Protein AF-A0A174ICJ1-F1 (afdb_monomer)

InterPro domains:
  IPR008571 Helicase HerA-like [PTHR42957] (1-60)
  IPR027417 P-loop containing nucleoside triphosphate hydrolase [G3DSA:3.40.50.300] (1-71)

Structure (mmCIF, N/CA/C/O backbone):
data_AF-A0A174ICJ1-F1
#
_entry.id   AF-A0A174ICJ1-F1
#
loop_
_atom_site.group_PDB
_atom_site.id
_atom_site.type_symbol
_atom_site.label_atom_id
_atom_site.label_alt_id
_atom_site.label_comp_id
_atom_site.label_asym_id
_atom_site.label_entity_id
_atom_site.label_seq_id
_atom_site.pdbx_PDB_ins_code
_atom_site.Cartn_x
_atom_site.Cartn_y
_atom_site.Cartn_z
_atom_site.occupancy
_atom_site.B_iso_or_equiv
_atom_site.auth_seq_id
_atom_site.auth_comp_id
_atom_site.auth_asym_id
_atom_site.auth_atom_id
_atom_site.pdbx_PDB_model_num
ATOM 1 N N . MET A 1 1 ? -14.494 9.388 -1.571 1.00 53.59 1 MET A N 1
ATOM 2 C CA . MET A 1 1 ? -13.768 8.764 -0.442 1.00 53.59 1 MET A CA 1
ATOM 3 C C . MET A 1 1 ? -12.889 7.679 -1.036 1.00 53.59 1 MET A C 1
ATOM 5 O O . MET A 1 1 ? -13.389 6.931 -1.857 1.00 53.59 1 MET A O 1
ATOM 9 N N . GLY A 1 2 ? -11.578 7.744 -0.791 1.00 75.00 2 GLY A N 1
ATOM 10 C CA . GLY A 1 2 ? -10.551 7.268 -1.728 1.00 75.00 2 GLY A CA 1
ATOM 11 C C . GLY A 1 2 ? -10.201 5.779 -1.669 1.00 75.00 2 GLY A C 1
ATOM 12 O O . GLY A 1 2 ? -10.407 5.109 -0.659 1.00 75.00 2 GLY A O 1
ATOM 13 N N . THR A 1 3 ? -9.626 5.301 -2.772 1.00 83.44 3 THR A N 1
ATOM 14 C CA . THR A 1 3 ? -8.961 4.000 -2.895 1.00 83.44 3 THR A CA 1
ATOM 15 C C . THR A 1 3 ? -7.473 4.175 -2.619 1.00 83.44 3 THR A C 1
ATOM 17 O O . THR A 1 3 ? -6.830 5.062 -3.178 1.00 83.44 3 THR A O 1
ATOM 20 N N . PHE A 1 4 ? -6.929 3.324 -1.761 1.00 84.81 4 PHE A N 1
ATOM 21 C CA . PHE A 1 4 ? -5.519 3.266 -1.419 1.00 84.81 4 PHE A CA 1
ATOM 22 C C . PHE A 1 4 ? -4.845 2.142 -2.202 1.00 84.81 4 PHE A C 1
ATOM 24 O O . PHE A 1 4 ? -5.343 1.017 -2.233 1.00 84.81 4 PHE A O 1
ATOM 31 N N . LEU A 1 5 ? -3.695 2.458 -2.796 1.00 87.81 5 LEU A N 1
ATOM 32 C CA . LEU A 1 5 ? -2.755 1.492 -3.350 1.00 87.81 5 LEU A CA 1
ATOM 33 C C . LEU A 1 5 ? -1.480 1.576 -2.514 1.00 87.81 5 LEU A C 1
ATOM 35 O O . LEU A 1 5 ? -0.788 2.594 -2.541 1.00 87.81 5 LEU A O 1
ATOM 39 N N . VAL A 1 6 ? -1.198 0.533 -1.742 1.00 89.12 6 VAL A N 1
ATOM 40 C CA . VAL A 1 6 ? -0.112 0.540 -0.759 1.00 89.12 6 VAL A CA 1
ATOM 41 C C . VAL A 1 6 ? 0.847 -0.603 -1.061 1.00 89.12 6 VAL A C 1
ATOM 43 O O . VAL A 1 6 ? 0.457 -1.767 -1.077 1.00 89.12 6 VAL A O 1
ATOM 46 N N . HIS A 1 7 ? 2.109 -0.271 -1.314 1.00 89.94 7 HIS A N 1
ATOM 47 C CA . HIS A 1 7 ? 3.187 -1.253 -1.426 1.00 89.94 7 HIS A CA 1
ATOM 48 C C . HIS A 1 7 ? 3.706 -1.668 -0.047 1.00 89.94 7 HIS A C 1
ATOM 50 O O . HIS A 1 7 ? 3.236 -1.191 0.986 1.00 89.94 7 HIS A O 1
ATOM 56 N N . ARG A 1 8 ? 4.707 -2.551 -0.028 1.00 89.56 8 ARG A N 1
ATOM 57 C CA . ARG A 1 8 ? 5.397 -2.946 1.198 1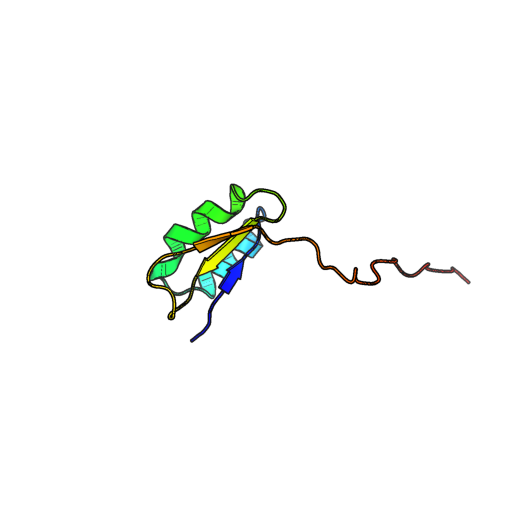.00 89.56 8 ARG A CA 1
ATOM 58 C C . ARG A 1 8 ? 5.846 -1.721 2.006 1.00 89.56 8 ARG A C 1
ATOM 60 O O . ARG A 1 8 ? 6.704 -0.957 1.570 1.00 89.56 8 ARG A O 1
ATOM 67 N N . LEU A 1 9 ? 5.303 -1.590 3.214 1.00 87.31 9 LEU A N 1
ATOM 68 C CA . LEU A 1 9 ? 5.711 -0.605 4.215 1.00 87.31 9 LEU A CA 1
ATOM 69 C C . LEU A 1 9 ? 6.225 -1.349 5.448 1.00 87.31 9 LEU A C 1
ATOM 71 O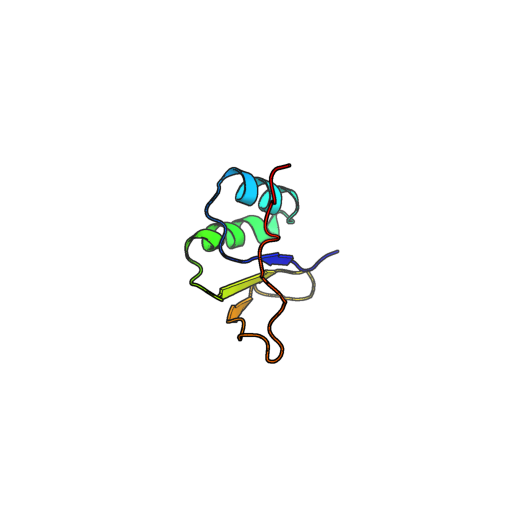 O . LEU A 1 9 ? 5.496 -2.117 6.071 1.00 87.31 9 LEU A O 1
ATOM 75 N N . ILE A 1 10 ? 7.502 -1.136 5.768 1.00 86.69 10 ILE A N 1
ATOM 76 C CA . ILE A 1 10 ? 8.184 -1.753 6.921 1.00 86.69 10 ILE A CA 1
ATOM 77 C C . ILE A 1 10 ? 8.324 -0.746 8.067 1.00 86.69 10 ILE A C 1
ATOM 79 O O . ILE A 1 10 ? 8.366 -1.122 9.234 1.00 86.69 10 ILE A O 1
ATOM 83 N N . ASN A 1 11 ? 8.398 0.543 7.737 1.00 89.75 11 ASN A N 1
ATOM 84 C CA . ASN A 1 11 ? 8.538 1.600 8.721 1.00 89.75 11 ASN A CA 1
ATOM 85 C C . ASN A 1 11 ? 7.233 1.787 9.510 1.00 89.75 11 ASN A C 1
ATOM 87 O O . ASN A 1 11 ? 6.168 2.027 8.939 1.00 89.75 11 ASN A O 1
ATOM 91 N N . GLU A 1 12 ? 7.336 1.732 10.836 1.00 87.12 12 GLU A N 1
ATOM 92 C CA . GLU A 1 12 ? 6.201 1.875 11.750 1.00 87.12 12 GLU A CA 1
ATOM 93 C C . GLU A 1 12 ? 5.559 3.268 11.682 1.00 87.12 12 GLU A C 1
ATOM 95 O O . GLU A 1 12 ? 4.343 3.394 11.824 1.00 87.12 12 GLU A O 1
ATOM 100 N N . GLN A 1 13 ? 6.346 4.323 11.437 1.00 89.75 13 GLN A N 1
ATOM 101 C CA . GLN A 1 13 ? 5.797 5.677 11.301 1.00 89.75 13 GLN A CA 1
ATOM 102 C C . GLN A 1 13 ? 4.939 5.815 10.038 1.00 89.75 13 GLN A C 1
ATOM 104 O O . GLN A 1 13 ? 3.819 6.321 10.116 1.00 89.75 13 GLN A O 1
ATOM 109 N N . ASP A 1 14 ? 5.418 5.300 8.903 1.00 88.19 14 ASP A N 1
ATOM 110 C CA . ASP A 1 14 ? 4.679 5.344 7.636 1.00 88.19 14 ASP A CA 1
ATOM 111 C C . ASP A 1 14 ? 3.410 4.493 7.708 1.00 88.19 14 ASP A C 1
ATOM 113 O O . ASP A 1 14 ? 2.339 4.917 7.271 1.00 88.19 14 ASP A O 1
ATOM 117 N N . LYS A 1 15 ? 3.501 3.317 8.340 1.00 86.31 15 LYS A N 1
ATOM 118 C CA . LYS A 1 15 ? 2.343 2.456 8.590 1.00 86.31 15 LYS A CA 1
ATOM 119 C C . LYS A 1 15 ? 1.275 3.181 9.412 1.00 86.31 15 LYS A C 1
ATOM 121 O O . LYS A 1 15 ? 0.115 3.201 9.004 1.00 86.31 15 LYS A O 1
ATOM 126 N N . LYS A 1 16 ? 1.655 3.846 10.510 1.00 86.81 16 LYS A N 1
ATOM 127 C CA . LYS A 1 16 ? 0.722 4.638 11.333 1.00 86.81 16 LYS A CA 1
ATOM 128 C C . LYS A 1 16 ? 0.105 5.809 10.574 1.00 86.81 16 LYS A C 1
ATOM 130 O O . LYS A 1 16 ? -1.070 6.112 10.783 1.00 86.81 16 LYS A O 1
ATOM 135 N N . ALA A 1 17 ? 0.865 6.464 9.697 1.00 87.38 17 ALA A N 1
ATOM 136 C CA . ALA A 1 17 ? 0.343 7.542 8.860 1.00 87.38 17 ALA A CA 1
ATOM 137 C C . ALA A 1 17 ? -0.752 7.028 7.909 1.00 87.38 17 ALA A C 1
ATOM 139 O O . ALA A 1 17 ? -1.834 7.616 7.838 1.00 87.38 17 ALA A O 1
ATOM 140 N N . VAL A 1 18 ? -0.517 5.888 7.250 1.00 84.56 18 VAL A N 1
ATOM 141 C CA . VAL A 1 18 ? -1.512 5.244 6.375 1.00 84.56 18 VAL A CA 1
ATOM 142 C C . VAL A 1 18 ? -2.718 4.732 7.174 1.00 84.56 18 VAL A C 1
ATOM 144 O O . VAL A 1 18 ? -3.854 4.946 6.758 1.00 84.56 18 VAL A O 1
ATOM 147 N N . GLU A 1 19 ? -2.513 4.135 8.352 1.00 83.38 19 GLU A N 1
ATOM 148 C CA . GLU A 1 19 ? -3.593 3.692 9.256 1.00 83.38 19 GLU A CA 1
ATOM 149 C C . GLU A 1 19 ? -4.461 4.837 9.786 1.00 83.38 19 GLU A C 1
ATOM 151 O O . GLU A 1 19 ? -5.649 4.639 10.057 1.00 83.38 19 GLU A O 1
ATOM 156 N N . SER A 1 20 ? -3.874 6.022 9.952 1.00 83.31 20 SER A N 1
ATOM 157 C CA . SER A 1 20 ? -4.588 7.224 10.392 1.00 83.31 20 SER A CA 1
ATOM 158 C C . SER A 1 20 ? -5.400 7.854 9.260 1.00 83.31 20 SER A C 1
ATOM 160 O O . SER A 1 20 ? -6.454 8.431 9.516 1.00 83.31 20 SER A O 1
ATOM 162 N N . ALA A 1 21 ? -4.931 7.725 8.016 1.00 82.25 21 ALA A N 1
ATOM 163 C CA . ALA A 1 21 ? -5.646 8.173 6.822 1.00 82.25 21 ALA A CA 1
ATOM 164 C C . ALA A 1 21 ? -6.741 7.186 6.375 1.00 82.25 21 ALA A C 1
ATOM 166 O O . ALA A 1 21 ? -7.721 7.587 5.744 1.00 82.25 21 ALA A O 1
ATOM 167 N N . ALA A 1 22 ? -6.581 5.898 6.686 1.00 75.88 22 ALA A N 1
ATOM 168 C CA . ALA A 1 22 ? -7.547 4.859 6.367 1.00 75.88 22 ALA A CA 1
ATOM 169 C C . ALA A 1 22 ? -8.710 4.824 7.376 1.00 75.88 22 ALA A C 1
ATOM 171 O O . ALA A 1 22 ? -8.545 5.038 8.577 1.00 75.88 22 ALA A O 1
ATOM 172 N N . SER A 1 23 ? -9.908 4.497 6.886 1.00 73.44 23 SER A N 1
ATOM 173 C CA . SER A 1 23 ? -11.071 4.258 7.748 1.00 73.44 23 SER A CA 1
ATOM 174 C C . SER A 1 23 ? -10.810 3.090 8.707 1.00 73.44 23 SER A C 1
ATOM 176 O O . SER A 1 23 ? -10.079 2.155 8.375 1.00 73.44 23 SER A O 1
ATOM 178 N N . ALA A 1 24 ? -11.446 3.106 9.883 1.00 70.38 24 ALA A N 1
ATOM 179 C CA . ALA A 1 24 ? -11.290 2.077 10.915 1.00 70.38 24 ALA A CA 1
ATOM 180 C C . ALA A 1 24 ? -11.524 0.646 10.390 1.00 70.38 24 ALA A C 1
ATOM 182 O O . ALA A 1 24 ? -10.864 -0.283 10.849 1.00 70.38 24 ALA A O 1
ATOM 183 N N . ALA A 1 25 ? -12.391 0.484 9.382 1.00 64.62 25 ALA A N 1
ATOM 184 C CA . ALA A 1 25 ? -12.664 -0.794 8.721 1.00 64.62 25 ALA A CA 1
ATOM 185 C C . ALA A 1 25 ? -11.426 -1.419 8.047 1.00 64.62 25 ALA A C 1
ATOM 187 O O . ALA A 1 25 ? -11.332 -2.639 7.938 1.00 64.62 25 ALA A O 1
ATOM 188 N N . ASN A 1 26 ? -10.450 -0.602 7.641 1.00 70.50 26 ASN A N 1
ATOM 189 C CA . ASN A 1 26 ? -9.311 -1.049 6.840 1.00 70.50 26 ASN A CA 1
ATOM 190 C C . ASN A 1 26 ? -8.034 -1.256 7.671 1.00 70.50 26 ASN A C 1
ATOM 192 O O . ASN A 1 26 ? -7.052 -1.780 7.147 1.00 70.50 26 ASN A O 1
ATOM 196 N N . ARG A 1 27 ? -8.028 -0.894 8.964 1.00 76.88 27 ARG A N 1
ATOM 197 C CA . ARG A 1 27 ? -6.831 -0.982 9.827 1.00 76.88 27 ARG A CA 1
ATOM 198 C C . ARG A 1 27 ? -6.290 -2.404 9.962 1.00 76.88 27 ARG A C 1
ATOM 200 O O . ARG A 1 27 ? -5.088 -2.609 9.852 1.00 76.88 27 ARG A O 1
ATOM 207 N N . ASN A 1 28 ? -7.175 -3.391 10.102 1.00 76.00 28 ASN A N 1
ATOM 208 C CA . ASN A 1 28 ? -6.784 -4.801 10.215 1.00 76.00 28 ASN A CA 1
ATOM 209 C C . ASN A 1 28 ? -6.117 -5.347 8.947 1.00 76.00 28 ASN A C 1
ATOM 211 O O . ASN A 1 28 ? -5.437 -6.360 8.997 1.00 76.00 28 ASN A O 1
ATOM 215 N N . ILE A 1 29 ? -6.319 -4.703 7.799 1.00 76.94 29 ILE A N 1
ATOM 216 C CA . ILE A 1 29 ? -5.730 -5.135 6.531 1.00 76.94 29 ILE A CA 1
ATOM 217 C C . ILE A 1 29 ? -4.312 -4.546 6.390 1.00 76.94 29 ILE A C 1
ATOM 219 O O . ILE A 1 29 ? -3.420 -5.160 5.807 1.00 76.94 29 ILE A O 1
ATOM 223 N N . LEU A 1 30 ? -4.059 -3.381 6.991 1.00 79.75 30 LEU A N 1
ATOM 224 C CA . LEU A 1 30 ? -2.755 -2.712 6.954 1.00 79.75 30 LEU A CA 1
ATOM 225 C C . LEU A 1 30 ? -1.677 -3.449 7.770 1.00 79.75 30 LEU A C 1
ATOM 227 O O . LEU A 1 30 ? -0.483 -3.252 7.538 1.00 79.75 30 LEU A O 1
ATOM 231 N N . SER A 1 31 ? -2.052 -4.376 8.659 1.00 80.44 31 SER A N 1
ATOM 232 C CA . SER A 1 31 ? -1.087 -5.265 9.320 1.00 80.44 31 SER A CA 1
ATOM 233 C C . SER A 1 31 ? -0.400 -6.241 8.360 1.00 80.44 31 SER A C 1
ATOM 235 O O . SER A 1 31 ? 0.648 -6.775 8.711 1.00 80.44 31 SER A O 1
ATOM 237 N N . PHE A 1 32 ? -0.944 -6.452 7.155 1.00 78.94 32 PHE A N 1
ATOM 238 C CA . PHE A 1 32 ? -0.351 -7.307 6.120 1.00 78.94 32 PHE A CA 1
ATOM 239 C C . PHE A 1 32 ? 0.648 -6.569 5.209 1.00 78.94 32 PHE A C 1
ATOM 241 O O . PHE A 1 32 ? 1.274 -7.183 4.353 1.00 78.94 32 PHE A O 1
ATOM 248 N N . LEU A 1 33 ? 0.866 -5.264 5.384 1.00 83.38 33 LEU A N 1
ATOM 249 C CA . LEU A 1 33 ? 1.853 -4.523 4.583 1.00 83.38 33 LEU A CA 1
ATOM 250 C C . LEU A 1 33 ? 3.305 -5.033 4.705 1.00 83.38 33 LEU A C 1
ATOM 252 O O . LEU A 1 33 ? 4.004 -5.030 3.689 1.00 83.38 33 LEU A O 1
ATOM 256 N N . PRO A 1 34 ? 3.791 -5.495 5.877 1.00 82.50 34 PRO A N 1
ATOM 257 C CA . PRO A 1 34 ? 5.176 -5.948 6.016 1.00 82.50 34 PRO A CA 1
ATOM 258 C C . PRO A 1 34 ? 5.485 -7.253 5.276 1.00 82.50 34 PRO A C 1
ATOM 260 O O . PRO A 1 34 ? 6.653 -7.509 4.975 1.00 82.50 34 PRO A O 1
ATOM 263 N N . ILE A 1 35 ? 4.458 -8.070 5.004 1.00 84.31 35 ILE A N 1
ATOM 264 C CA . ILE A 1 35 ? 4.597 -9.388 4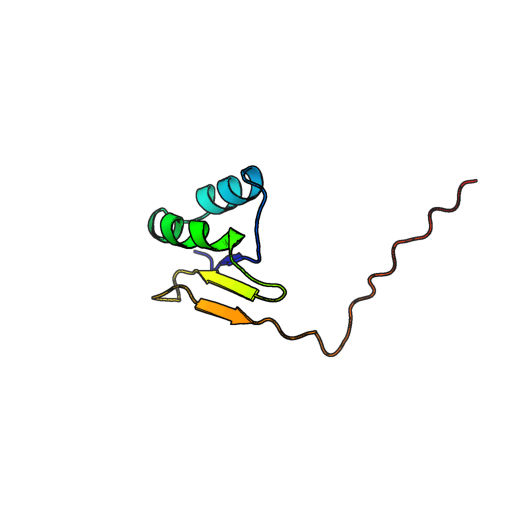.370 1.00 84.31 35 ILE A CA 1
ATOM 265 C C . ILE A 1 35 ? 4.565 -9.329 2.837 1.00 84.31 35 ILE A C 1
ATOM 267 O O . ILE A 1 35 ? 4.847 -10.340 2.203 1.00 84.31 35 ILE A O 1
ATOM 271 N N . LEU A 1 36 ? 4.250 -8.169 2.244 1.00 86.25 36 LEU A N 1
ATOM 272 C CA . LEU A 1 36 ? 4.214 -8.000 0.790 1.00 86.25 36 LEU A CA 1
ATOM 273 C C . LEU A 1 36 ? 5.604 -8.210 0.171 1.00 86.25 36 LEU A C 1
ATOM 275 O O . LEU A 1 36 ? 6.606 -7.647 0.629 1.00 86.25 36 LEU A O 1
ATOM 279 N N . GLY A 1 37 ? 5.649 -9.008 -0.893 1.00 86.81 37 GLY A N 1
ATOM 280 C CA . GLY A 1 37 ? 6.830 -9.228 -1.716 1.00 86.81 37 GLY A CA 1
ATOM 281 C C . GLY A 1 37 ? 7.161 -8.043 -2.626 1.00 86.81 37 GLY A C 1
ATOM 282 O O . GLY A 1 37 ? 6.436 -7.051 -2.721 1.00 86.81 37 GLY A O 1
ATOM 283 N N . GLU A 1 38 ? 8.292 -8.138 -3.323 1.00 86.88 38 GLU A N 1
ATOM 284 C CA . GLU A 1 38 ? 8.659 -7.145 -4.332 1.00 86.88 38 GLU A CA 1
ATOM 285 C C . GLU A 1 38 ? 7.630 -7.117 -5.472 1.00 86.88 38 GLU A C 1
ATOM 287 O O . GLU A 1 38 ? 7.223 -8.153 -6.000 1.00 86.88 38 GLU A O 1
ATOM 292 N N . GLY A 1 39 ? 7.210 -5.908 -5.850 1.00 87.31 39 GLY A N 1
ATOM 293 C CA . GLY A 1 39 ? 6.192 -5.705 -6.875 1.00 87.31 39 GLY A CA 1
ATOM 294 C C . GLY A 1 39 ? 4.774 -6.042 -6.416 1.00 87.31 39 GLY A C 1
ATOM 295 O O . GLY A 1 39 ? 3.850 -5.862 -7.198 1.00 87.31 39 GLY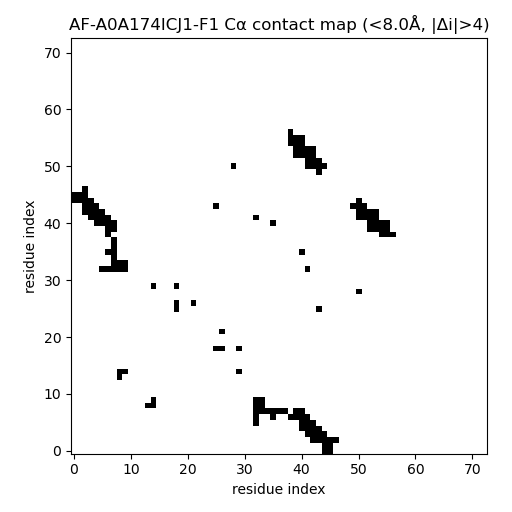 A O 1
ATOM 296 N N . GLU A 1 40 ? 4.559 -6.481 -5.177 1.00 91.50 40 GLU A N 1
ATOM 297 C CA . GLU A 1 40 ? 3.214 -6.684 -4.639 1.00 91.50 4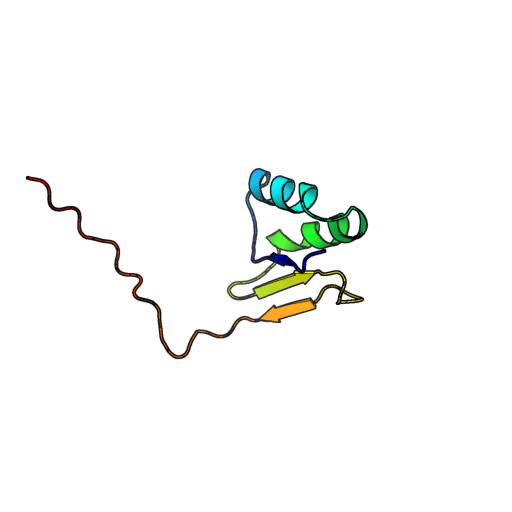0 GLU A CA 1
ATOM 298 C C . GLU A 1 40 ? 2.666 -5.396 -4.018 1.00 91.50 40 GLU A C 1
ATOM 300 O O . GLU A 1 40 ? 3.405 -4.579 -3.452 1.00 91.50 40 GLU A O 1
ATOM 305 N N . ALA A 1 41 ? 1.357 -5.206 -4.149 1.00 90.94 41 ALA A N 1
ATOM 306 C CA . ALA A 1 41 ? 0.631 -4.089 -3.569 1.00 90.94 41 ALA A CA 1
ATOM 307 C C . ALA A 1 41 ? -0.730 -4.535 -3.041 1.00 90.94 41 ALA A C 1
ATOM 309 O O . ALA A 1 41 ? -1.365 -5.442 -3.578 1.00 90.94 41 ALA A O 1
ATOM 310 N N . LEU A 1 42 ? -1.185 -3.842 -2.008 1.00 89.50 42 LEU A N 1
ATOM 311 C CA . LEU A 1 42 ? -2.502 -3.975 -1.422 1.00 89.50 42 LEU A CA 1
ATOM 312 C C . LEU A 1 42 ? -3.404 -2.846 -1.935 1.00 89.50 42 LEU A C 1
ATOM 314 O O . LEU A 1 42 ? -3.072 -1.667 -1.792 1.00 89.50 42 LEU A O 1
ATOM 318 N N . ILE A 1 43 ? -4.554 -3.209 -2.497 1.00 88.50 43 ILE A N 1
ATOM 319 C CA . ILE A 1 43 ? -5.616 -2.284 -2.892 1.00 88.50 43 ILE A CA 1
ATOM 320 C C . ILE A 1 43 ? -6.730 -2.354 -1.858 1.00 88.50 43 ILE A C 1
ATOM 322 O O . ILE A 1 43 ? -7.291 -3.426 -1.618 1.00 88.50 43 ILE A O 1
ATOM 326 N N . VAL A 1 44 ? -7.078 -1.207 -1.275 1.00 83.69 44 VAL A N 1
ATOM 327 C CA . VAL A 1 44 ? -8.212 -1.094 -0.352 1.00 83.69 44 VAL A CA 1
ATOM 328 C C . VAL A 1 44 ? -8.970 0.195 -0.630 1.00 83.69 44 VAL A C 1
ATOM 330 O O . VAL A 1 44 ? -8.383 1.272 -0.625 1.00 83.69 44 VAL A O 1
ATOM 333 N N . GLY A 1 45 ? -10.276 0.120 -0.856 1.00 78.50 45 GLY A N 1
ATOM 334 C CA . GLY A 1 45 ? -11.085 1.288 -1.198 1.00 78.50 45 GLY A CA 1
ATOM 335 C C . GLY A 1 45 ? -12.567 1.024 -1.008 1.00 78.50 45 GLY A C 1
ATOM 336 O O . GLY A 1 45 ? -12.974 -0.114 -0.806 1.00 78.50 45 GLY A O 1
ATOM 337 N N . VAL A 1 46 ? -13.370 2.084 -1.073 1.00 75.81 46 VAL A N 1
ATOM 338 C CA . VAL A 1 46 ? -14.834 1.999 -0.912 1.00 75.81 46 VAL A CA 1
ATOM 339 C C . VAL A 1 46 ? -15.522 1.247 -2.054 1.00 75.81 46 VAL A C 1
ATOM 341 O O . VAL A 1 46 ? -16.614 0.725 -1.865 1.00 75.81 46 VAL A O 1
ATOM 344 N N . ASP A 1 47 ? -14.862 1.159 -3.209 1.00 78.88 47 ASP A N 1
ATOM 345 C CA . ASP A 1 47 ? -15.361 0.460 -4.397 1.00 78.88 47 ASP A CA 1
ATOM 346 C C . ASP A 1 47 ? -15.053 -1.048 -4.371 1.00 78.88 47 ASP A C 1
ATOM 348 O O . ASP A 1 47 ? -15.493 -1.792 -5.247 1.00 78.88 47 ASP A O 1
ATOM 352 N N . PHE A 1 48 ? -14.295 -1.512 -3.370 1.00 77.69 48 PHE A N 1
ATOM 353 C CA . PHE A 1 48 ? -13.860 -2.899 -3.253 1.00 77.69 48 PHE A CA 1
ATOM 354 C C . PHE A 1 48 ? -14.417 -3.523 -1.969 1.00 77.69 48 PHE A C 1
ATOM 356 O O . PHE A 1 48 ? -14.058 -3.089 -0.874 1.00 77.69 48 PHE A O 1
ATOM 363 N N . PRO A 1 49 ? -15.253 -4.574 -2.063 1.00 75.94 49 PRO A N 1
ATOM 364 C CA . PRO A 1 49 ? -15.829 -5.224 -0.884 1.00 75.94 49 PRO A CA 1
ATOM 365 C C . PRO A 1 49 ? -14.785 -5.996 -0.061 1.00 75.94 49 PRO A C 1
ATOM 367 O O . PRO A 1 49 ? -15.030 -6.326 1.096 1.00 75.94 49 PRO A O 1
ATOM 370 N N . MET A 1 50 ? -13.626 -6.293 -0.654 1.00 82.75 50 MET A N 1
ATOM 371 C CA . MET A 1 50 ? -12.523 -7.017 -0.034 1.00 82.75 50 MET A CA 1
ATOM 372 C C . MET A 1 50 ? -11.189 -6.404 -0.483 1.00 82.75 50 MET A C 1
ATOM 374 O O . MET A 1 50 ? -11.085 -5.957 -1.629 1.00 82.75 50 MET A O 1
ATOM 378 N N . PRO A 1 51 ? -10.156 -6.394 0.375 1.00 81.38 51 PRO A N 1
ATOM 379 C CA . PRO A 1 51 ? -8.806 -6.049 -0.046 1.00 81.38 51 PRO A CA 1
ATOM 380 C C . PRO A 1 51 ? -8.285 -6.980 -1.138 1.00 81.38 51 PRO A C 1
ATOM 382 O O . PRO A 1 51 ? -8.432 -8.200 -1.051 1.00 81.38 51 PRO A O 1
ATOM 385 N N . LEU A 1 52 ? -7.616 -6.398 -2.130 1.00 87.50 52 LEU A N 1
ATOM 386 C CA . LEU A 1 52 ? -6.992 -7.143 -3.219 1.00 87.50 52 LEU A CA 1
ATOM 387 C C . LEU A 1 52 ? -5.476 -7.033 -3.111 1.00 87.50 52 LEU A C 1
ATOM 389 O O . LEU A 1 52 ? -4.935 -5.932 -3.033 1.00 87.50 52 LEU A O 1
ATOM 393 N N . ILE A 1 53 ? -4.791 -8.172 -3.142 1.00 88.25 53 ILE A N 1
ATOM 394 C CA . ILE A 1 53 ? -3.339 -8.216 -3.319 1.00 88.25 53 ILE A CA 1
ATOM 395 C C . ILE A 1 53 ? -3.074 -8.372 -4.813 1.00 88.25 53 ILE A C 1
ATOM 397 O O . ILE A 1 53 ? -3.547 -9.322 -5.439 1.00 88.25 53 ILE A O 1
ATOM 401 N N . VAL A 1 54 ? -2.340 -7.426 -5.389 1.00 90.62 54 VAL A N 1
ATOM 402 C CA . VAL A 1 54 ? -2.010 -7.399 -6.816 1.00 90.62 54 VAL A CA 1
ATOM 403 C C . VAL A 1 54 ? -0.503 -7.430 -7.023 1.00 90.62 54 VAL A C 1
ATOM 405 O O . VAL A 1 54 ? 0.257 -6.893 -6.219 1.00 90.62 54 VAL A O 1
ATOM 408 N N . LYS A 1 55 ? -0.072 -8.026 -8.138 1.00 92.25 55 LYS A N 1
ATOM 409 C CA . LYS A 1 55 ? 1.319 -7.996 -8.591 1.00 92.25 55 LYS A CA 1
ATOM 410 C C . LYS A 1 55 ? 1.473 -6.963 -9.700 1.00 92.25 55 LYS A C 1
ATOM 412 O O . LYS A 1 55 ? 0.823 -7.053 -10.739 1.00 92.25 55 LYS A O 1
ATOM 417 N N . ILE A 1 56 ? 2.322 -5.974 -9.465 1.00 90.69 56 ILE A N 1
ATOM 418 C CA . ILE A 1 56 ? 2.618 -4.898 -10.401 1.00 90.69 56 ILE A CA 1
ATOM 419 C C . ILE A 1 56 ? 3.670 -5.379 -11.395 1.00 90.69 56 ILE A C 1
ATOM 421 O O . ILE A 1 56 ? 4.780 -5.763 -11.030 1.00 90.69 56 ILE A O 1
ATOM 425 N N . ASN A 1 57 ? 3.304 -5.335 -12.673 1.00 90.56 57 ASN A N 1
ATOM 426 C CA . ASN A 1 57 ? 4.213 -5.637 -13.768 1.00 90.56 57 ASN A CA 1
ATOM 427 C C . ASN A 1 57 ? 5.148 -4.455 -14.036 1.00 90.56 57 ASN A C 1
ATOM 429 O O . ASN A 1 57 ? 4.788 -3.291 -13.847 1.00 90.56 57 ASN A O 1
ATOM 433 N N . THR A 1 58 ? 6.352 -4.750 -14.521 1.00 87.56 58 THR A N 1
ATOM 434 C CA . THR A 1 58 ? 7.296 -3.709 -14.924 1.00 87.56 58 THR A CA 1
ATOM 435 C C . THR A 1 58 ? 6.732 -2.892 -16.092 1.00 87.56 58 THR A C 1
ATOM 437 O O . THR A 1 58 ? 6.139 -3.452 -17.017 1.00 87.56 58 THR A O 1
ATOM 440 N N . PRO A 1 59 ? 6.898 -1.558 -16.076 1.00 88.62 59 PRO A N 1
ATOM 441 C CA . PRO A 1 59 ? 6.366 -0.712 -17.133 1.00 88.62 59 PRO A CA 1
ATOM 442 C C . PRO A 1 59 ? 7.109 -0.958 -18.451 1.00 88.62 59 PRO A C 1
ATOM 444 O O . PRO A 1 59 ? 8.339 -1.041 -18.473 1.00 88.62 59 PRO A O 1
ATOM 447 N N . THR A 1 60 ? 6.372 -0.993 -19.566 1.00 91.44 60 THR A N 1
ATOM 448 C CA . THR A 1 60 ? 6.939 -1.168 -20.918 1.00 91.44 60 THR A CA 1
ATOM 449 C C . THR A 1 60 ? 7.904 -0.040 -21.284 1.00 91.44 60 THR A C 1
ATOM 451 O O . THR A 1 60 ? 8.929 -0.264 -21.924 1.00 91.44 60 THR A O 1
ATOM 454 N N . LYS A 1 61 ? 7.600 1.187 -20.845 1.00 90.94 61 LYS A N 1
ATOM 455 C CA . LYS A 1 61 ? 8.475 2.354 -20.975 1.00 90.94 61 LYS A CA 1
ATOM 456 C C . LYS A 1 61 ? 9.064 2.675 -19.605 1.00 90.94 61 LYS A C 1
ATOM 458 O O . LYS A 1 61 ? 8.367 3.206 -18.743 1.00 90.94 61 LYS A O 1
ATOM 463 N N . LYS A 1 62 ? 10.338 2.333 -19.395 1.00 87.19 62 LYS A N 1
ATOM 464 C CA . LYS A 1 62 ? 11.024 2.609 -18.127 1.00 87.19 62 LYS A CA 1
ATOM 465 C C . LYS A 1 62 ? 11.177 4.123 -17.912 1.00 87.19 62 LYS A C 1
ATOM 467 O O . LYS A 1 62 ? 11.553 4.820 -18.857 1.00 87.19 62 LYS A O 1
ATOM 472 N N . PRO A 1 63 ? 10.900 4.632 -16.700 1.00 85.50 63 PRO A N 1
ATOM 473 C CA . PRO A 1 63 ? 11.184 6.021 -16.360 1.00 85.50 63 PRO A CA 1
ATOM 474 C C . PRO A 1 63 ? 12.698 6.276 -16.341 1.00 85.50 63 PRO A C 1
ATOM 476 O O . PRO A 1 63 ? 13.494 5.357 -16.139 1.00 85.50 63 PRO A O 1
ATOM 479 N N . ASP A 1 64 ? 13.099 7.531 -16.547 1.00 86.12 64 ASP A N 1
ATOM 480 C CA . ASP A 1 64 ? 14.494 7.935 -16.384 1.00 86.12 64 ASP A CA 1
ATOM 481 C C . ASP A 1 64 ? 14.833 8.001 -14.889 1.00 86.12 64 ASP A C 1
ATOM 483 O O . ASP A 1 64 ? 14.491 8.958 -14.200 1.00 86.12 64 ASP A O 1
ATOM 487 N N . SER A 1 65 ? 15.467 6.947 -14.377 1.00 82.81 65 SER A N 1
ATOM 488 C CA . SER A 1 65 ? 15.889 6.840 -12.973 1.00 82.81 65 SER A CA 1
ATOM 489 C C . SER A 1 65 ? 17.338 7.286 -12.747 1.00 82.81 65 SER A C 1
ATOM 491 O O . SER A 1 65 ? 17.946 6.912 -11.744 1.00 82.81 65 SER A O 1
ATOM 493 N N . ARG A 1 66 ? 17.941 8.040 -13.677 1.00 85.88 66 ARG A N 1
ATOM 494 C CA . ARG A 1 66 ? 19.323 8.512 -13.520 1.00 85.88 66 ARG A CA 1
ATOM 495 C C . ARG A 1 66 ? 19.400 9.581 -12.431 1.00 85.88 66 ARG A C 1
ATOM 497 O O . ARG A 1 66 ? 18.864 10.675 -12.583 1.00 85.88 66 ARG A O 1
ATOM 504 N N . THR A 1 67 ? 20.133 9.287 -11.360 1.00 85.00 67 THR A N 1
ATOM 505 C CA . THR A 1 67 ? 20.484 10.283 -10.343 1.00 85.00 67 THR A CA 1
ATOM 506 C C . THR A 1 67 ? 21.306 11.404 -10.992 1.00 85.00 67 THR A C 1
ATOM 508 O O . THR A 1 67 ? 22.309 11.107 -11.655 1.00 85.00 67 THR A O 1
ATOM 511 N N . PRO A 1 68 ? 20.926 12.685 -10.831 1.00 85.31 68 PRO A N 1
ATOM 512 C CA . PRO A 1 68 ? 21.704 13.792 -11.369 1.00 85.31 68 PRO A CA 1
ATOM 513 C C . PRO A 1 68 ? 23.110 13.791 -10.759 1.00 85.31 68 PRO A C 1
ATOM 515 O O . PRO A 1 68 ? 23.285 13.658 -9.547 1.00 85.31 68 PRO A O 1
ATOM 518 N N . LYS A 1 69 ? 24.133 13.923 -11.609 1.00 82.94 69 LYS A N 1
ATOM 519 C CA . LYS A 1 69 ? 25.523 14.015 -11.155 1.00 82.94 69 LYS A CA 1
ATOM 520 C C . LYS A 1 69 ? 25.747 15.396 -10.543 1.00 82.94 69 LYS A C 1
ATOM 522 O O . LYS A 1 69 ? 25.687 16.398 -11.247 1.00 82.94 69 LYS A O 1
ATOM 527 N N . LEU A 1 70 ? 26.016 15.439 -9.241 1.00 81.56 70 LEU A N 1
ATOM 528 C CA . LEU A 1 70 ? 26.451 16.653 -8.554 1.00 81.56 70 LEU A CA 1
ATOM 529 C C . LEU A 1 70 ? 27.905 16.953 -8.943 1.00 81.56 70 LEU A C 1
ATOM 531 O O . LEU A 1 70 ? 28.834 16.342 -8.418 1.00 81.56 70 LEU A O 1
ATOM 535 N N . THR A 1 71 ? 28.116 17.879 -9.874 1.00 76.81 71 THR A N 1
ATOM 536 C CA . THR A 1 71 ? 29.442 18.443 -10.152 1.00 76.81 71 THR A CA 1
ATOM 537 C C . THR A 1 71 ? 29.755 19.508 -9.101 1.00 76.81 71 THR A C 1
ATOM 539 O O . THR A 1 71 ? 2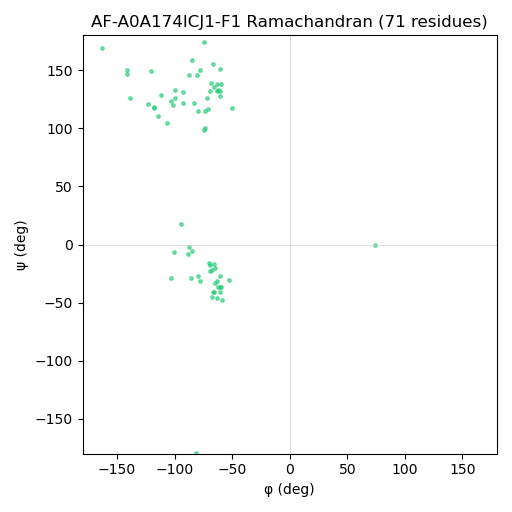9.077 20.533 -9.035 1.00 76.81 71 THR A O 1
ATOM 542 N N . LYS A 1 72 ? 30.773 19.277 -8.262 1.00 72.00 72 LYS A N 1
ATOM 543 C CA . LYS A 1 72 ? 31.348 20.329 -7.407 1.00 72.00 72 LYS A CA 1
ATOM 544 C C . LYS A 1 72 ? 32.089 21.342 -8.289 1.00 72.00 72 LYS A C 1
ATOM 546 O O . LYS A 1 72 ? 32.850 20.931 -9.164 1.00 72.00 72 LYS A O 1
ATOM 551 N N . ARG A 1 73 ? 31.830 22.633 -8.063 1.00 58.44 73 ARG A N 1
ATOM 552 C CA . ARG A 1 73 ? 32.705 23.733 -8.491 1.00 58.44 73 ARG A CA 1
ATOM 553 C C . ARG A 1 73 ? 33.869 23.872 -7.522 1.00 58.44 73 ARG A C 1
ATOM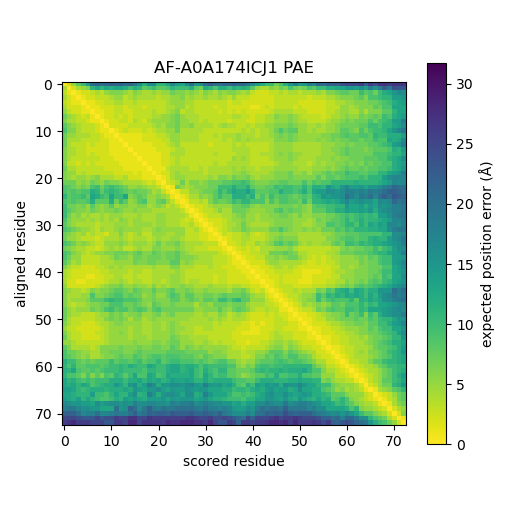 555 O O . ARG A 1 73 ? 33.647 23.578 -6.325 1.00 58.44 73 ARG A O 1
#

Organism: NCBI:txid47678

pLDDT: mean 83.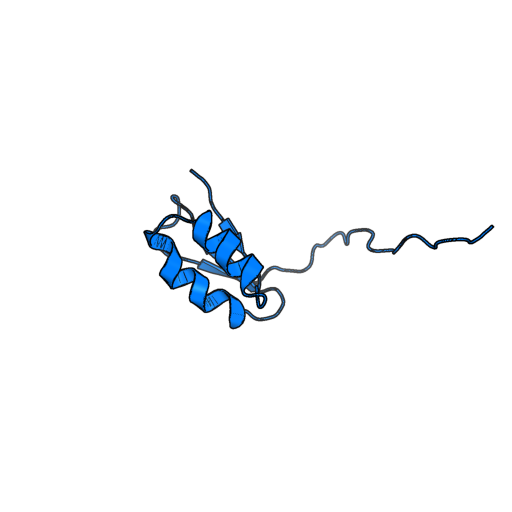02, std 7.4, range [53.59, 92.25]

Radius of gyration: 16.06 Å; Cα contacts (8 Å, |Δi|>4): 74; chains: 1; bounding box: 48×33×33 Å

Mean predicted aligned error: 7.25 Å

Sequence (73 aa):
MGTFLVHRLINEQDKKAVESAASAANRNILSFLPILGEGEALIVGVDFPMPLIVKINTPTKKPDSRTPKLTKR

Solvent-accessible surface area (backbone atoms only — not comparable to full-atom values): 4783 Å² total; per-residue (Å²): 130,73,70,47,79,43,56,60,45,78,52,67,68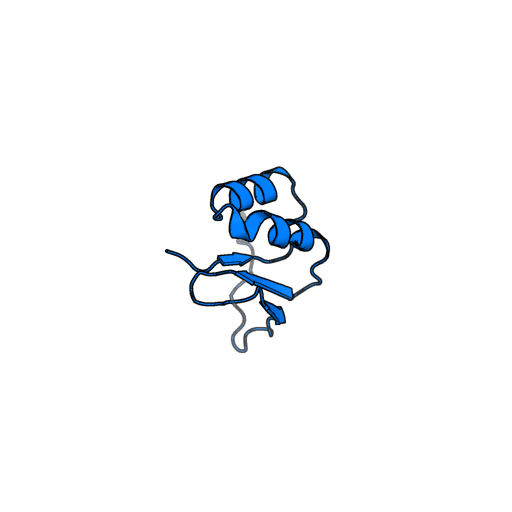,61,47,50,53,51,48,69,73,43,58,82,88,51,44,79,61,58,73,54,26,65,75,43,54,90,53,27,31,41,38,46,32,81,92,42,100,60,76,42,81,45,77,61,74,83,64,93,73,74,76,90,80,75,77,82,82,83,77,82,130

Secondary structure (DSSP, 8-state):
-PPEEEE----HHHHHHHHHHS-GGGHHHHTTGGG--TTEEEEE-TT-SS-EEEEPPPPSS----PPP-----

Foldseek 3Di:
DDKDKAAQDPDPVVLVVVLVVDDPVCNVVSVCSNVGDPQWIWIDDPVDPDIDIDGHDDDPDDDPPDDDDDDDD

Nearest PDB structures (foldseek):
  8wk0-assembly1_A  TM=8.094E-01  e=1.484E-03  Paenibacillus sp. 453mf
  8sub-assembly1_P  TM=8.184E-01  e=2.369E-03  Escherichia coli
  8yhx-assembly1_A  TM=7.169E-01  e=1.939E-03  Staphylococcus aureus
  8su9-assembly1_N  TM=8.083E-01  e=4.044E-03  Escherichia coli
  8su9-assembly1_R  TM=8.502E-01  e=5.283E-03  Escherichia coli